Protein AF-A0A382UHW8-F1 (afdb_monomer_lite)

Foldseek 3Di:
DDPPPPPDDPPPDDDCCVVVVCVNPPDPPDDDDDDDDDDDDDDDDDDDDCPDVRVVVRVD

Radius of gyration: 20.32 Å; chains: 1; bounding box: 32×60×29 Å

Structure (mmCIF, N/CA/C/O backbone):
data_AF-A0A382UHW8-F1
#
_entry.id   AF-A0A382UHW8-F1
#
loop_
_atom_site.group_PDB
_atom_site.id
_atom_site.type_symbol
_atom_site.label_atom_id
_atom_site.label_alt_id
_atom_site.label_comp_id
_atom_site.label_asym_id
_atom_site.label_entity_id
_atom_site.label_seq_id
_atom_site.pdbx_PDB_ins_code
_atom_site.Cartn_x
_atom_site.Cartn_y
_atom_site.Cartn_z
_atom_site.occupancy
_atom_site.B_iso_or_equiv
_atom_site.auth_seq_id
_atom_site.auth_comp_id
_atom_site.auth_asym_id
_atom_site.auth_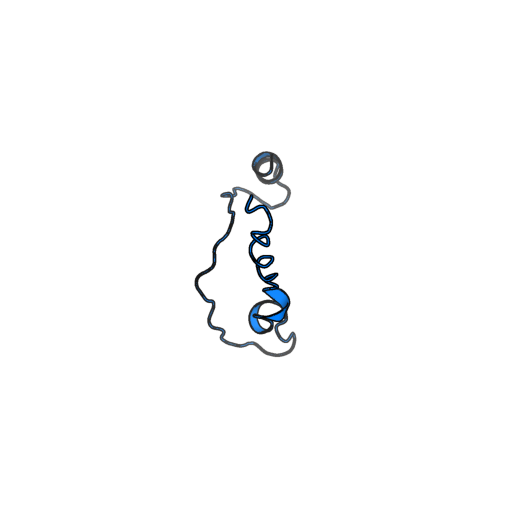atom_id
_atom_site.pdbx_PDB_model_num
ATOM 1 N N . MET A 1 1 ? 12.951 48.953 1.826 1.00 39.38 1 MET A N 1
ATOM 2 C CA . MET A 1 1 ? 13.708 47.719 1.515 1.00 39.38 1 MET A CA 1
ATOM 3 C C . MET A 1 1 ? 12.972 46.538 2.153 1.00 39.38 1 MET A C 1
ATOM 5 O O . MET A 1 1 ? 13.264 46.167 3.281 1.00 39.38 1 MET A O 1
ATOM 9 N N . ASN A 1 2 ? 11.930 46.027 1.489 1.00 54.16 2 ASN A N 1
ATOM 10 C CA . ASN A 1 2 ? 11.077 44.949 2.006 1.00 54.16 2 ASN A CA 1
ATOM 11 C C . ASN A 1 2 ? 11.743 43.587 1.770 1.00 54.16 2 ASN A C 1
ATOM 13 O O . ASN A 1 2 ? 11.632 43.048 0.673 1.00 54.16 2 ASN A O 1
ATOM 17 N N . TRP A 1 3 ? 12.393 43.018 2.786 1.00 53.84 3 TRP A N 1
ATOM 18 C CA . TRP A 1 3 ? 12.927 41.646 2.735 1.00 53.84 3 TRP A CA 1
ATOM 19 C C . TRP A 1 3 ? 12.328 40.707 3.799 1.00 53.84 3 TRP A C 1
ATOM 21 O O . TRP A 1 3 ? 12.794 39.592 3.983 1.00 53.84 3 TRP A O 1
ATOM 31 N N . LEU A 1 4 ? 11.222 41.102 4.439 1.00 61.12 4 LEU A N 1
ATOM 32 C CA . LEU A 1 4 ? 10.468 40.270 5.391 1.00 61.12 4 LEU A CA 1
ATO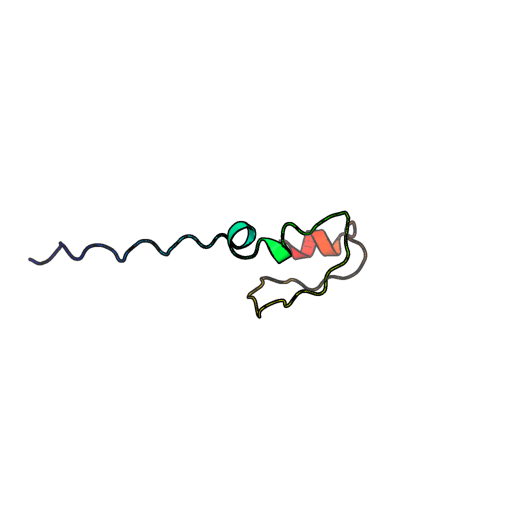M 33 C C . LEU A 1 4 ? 9.168 39.702 4.791 1.00 61.12 4 LEU A C 1
ATOM 35 O O . LEU A 1 4 ? 8.133 39.653 5.457 1.00 61.12 4 LEU A O 1
ATOM 39 N N . LYS A 1 5 ? 9.190 39.237 3.535 1.00 61.78 5 LYS A N 1
ATOM 40 C CA . LYS A 1 5 ? 8.151 38.293 3.093 1.00 61.78 5 LYS A CA 1
ATOM 41 C C . LYS A 1 5 ? 8.485 36.939 3.718 1.00 61.78 5 LYS A C 1
ATOM 43 O O . LYS A 1 5 ? 9.389 36.255 3.250 1.00 61.78 5 LYS A O 1
ATOM 48 N N . LYS A 1 6 ? 7.791 36.594 4.808 1.00 62.25 6 LYS A N 1
ATOM 49 C CA . LYS A 1 6 ? 7.834 35.255 5.416 1.00 62.25 6 LYS A CA 1
ATOM 50 C C . LYS A 1 6 ? 7.673 34.199 4.308 1.00 62.25 6 LYS A C 1
ATOM 52 O O . LYS A 1 6 ? 6.787 34.386 3.467 1.00 62.25 6 LYS A O 1
ATOM 57 N N . PRO A 1 7 ? 8.489 33.128 4.273 1.00 64.44 7 PRO A N 1
ATOM 58 C CA . PRO A 1 7 ? 8.242 32.033 3.345 1.00 64.44 7 PRO A CA 1
ATOM 59 C C . PRO A 1 7 ? 6.835 31.485 3.596 1.00 64.44 7 PRO A C 1
ATOM 61 O O . PRO A 1 7 ? 6.358 31.496 4.735 1.00 64.44 7 PRO A O 1
ATOM 64 N N . ALA A 1 8 ? 6.162 31.066 2.522 1.00 62.62 8 ALA A N 1
ATOM 65 C CA . ALA A 1 8 ? 4.875 30.390 2.607 1.00 62.62 8 ALA A CA 1
ATOM 66 C C . ALA A 1 8 ? 4.946 29.294 3.682 1.00 62.62 8 ALA A C 1
ATOM 68 O O . ALA A 1 8 ? 5.972 28.623 3.813 1.00 62.62 8 ALA A O 1
ATOM 69 N N . SER A 1 9 ? 3.882 29.163 4.479 1.00 65.75 9 SER A N 1
ATOM 70 C CA . SER A 1 9 ? 3.740 28.098 5.475 1.00 65.75 9 SER A CA 1
ATOM 71 C C . SER A 1 9 ? 4.198 26.763 4.877 1.00 65.75 9 SER A C 1
ATOM 73 O O . SER A 1 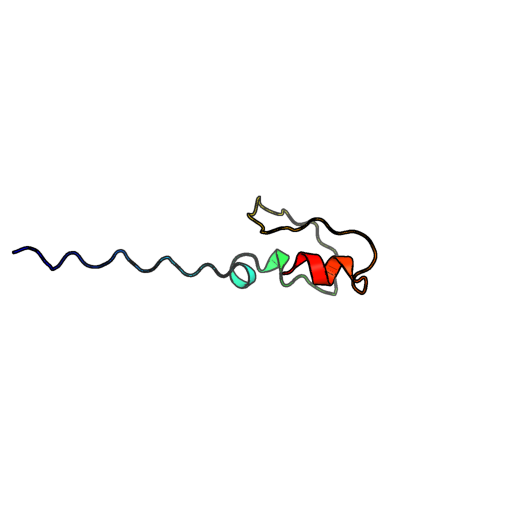9 ? 3.833 26.490 3.728 1.00 65.75 9 SER A O 1
ATOM 75 N N . PRO A 1 10 ? 4.991 25.945 5.598 1.00 71.69 10 PRO A N 1
ATOM 76 C CA . PRO A 1 10 ? 5.404 24.648 5.077 1.00 71.69 10 PRO A CA 1
ATOM 77 C C . PRO A 1 10 ? 4.148 23.884 4.662 1.00 71.69 10 PRO A C 1
ATOM 79 O O . PRO A 1 10 ? 3.167 23.899 5.407 1.00 71.69 10 PRO A O 1
ATOM 82 N N . MET A 1 11 ? 4.153 23.280 3.466 1.00 78.38 11 MET A N 1
ATOM 83 C CA . MET A 1 11 ? 3.060 22.396 3.054 1.00 78.38 11 MET A CA 1
ATOM 84 C C . MET A 1 11 ? 2.760 21.448 4.207 1.00 78.38 11 MET A C 1
ATOM 86 O O . MET A 1 11 ? 3.683 20.837 4.758 1.00 78.38 11 MET A O 1
ATOM 90 N N . GLU A 1 12 ? 1.487 21.351 4.580 1.00 84.00 12 GLU A N 1
ATOM 91 C CA . GLU A 1 12 ? 1.082 20.384 5.583 1.00 84.00 12 GLU A CA 1
ATOM 92 C C . GLU A 1 12 ? 1.547 18.999 5.141 1.00 84.00 12 GLU A C 1
ATOM 94 O O . GLU A 1 12 ? 1.379 18.583 3.992 1.00 84.00 12 GLU A O 1
ATOM 99 N N . LYS A 1 13 ? 2.212 18.300 6.059 1.00 88.81 13 LYS A N 1
ATOM 100 C CA . LYS A 1 13 ? 2.666 16.944 5.803 1.00 88.81 13 LYS A CA 1
ATOM 101 C C . LYS A 1 13 ? 1.441 16.043 5.733 1.00 88.81 13 LYS A C 1
ATOM 103 O O . LYS A 1 13 ? 0.796 15.821 6.752 1.00 88.81 13 LYS A O 1
ATOM 108 N N . ILE A 1 14 ? 1.207 15.470 4.562 1.00 91.88 14 ILE A N 1
ATOM 109 C CA . ILE A 1 14 ? 0.149 14.485 4.350 1.00 91.88 14 ILE A CA 1
ATOM 110 C C . ILE A 1 14 ? 0.661 13.103 4.782 1.00 91.88 14 ILE A C 1
ATOM 112 O O . ILE A 1 14 ? 1.733 12.663 4.352 1.00 91.88 14 ILE A O 1
ATOM 116 N N . ASP A 1 15 ? -0.089 12.414 5.643 1.00 94.94 15 ASP A N 1
ATOM 117 C CA . ASP A 1 15 ? 0.207 11.052 6.111 1.00 94.94 15 ASP A CA 1
ATOM 118 C C . ASP A 1 15 ? -1.019 10.157 5.887 1.00 94.94 15 ASP A 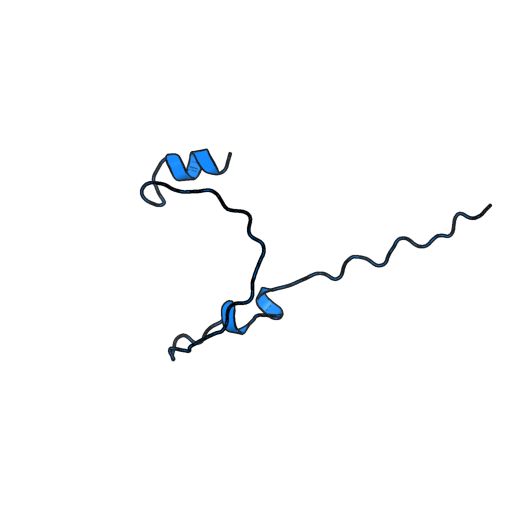C 1
ATOM 120 O O . ASP A 1 15 ? -1.803 9.876 6.798 1.00 94.94 15 ASP A O 1
ATOM 124 N N . TYR A 1 16 ? -1.166 9.661 4.654 1.00 95.94 16 TYR A N 1
ATOM 125 C CA . TYR A 1 16 ? -2.308 8.834 4.253 1.00 95.94 16 TYR A CA 1
ATOM 126 C C . TYR A 1 16 ? -2.500 7.584 5.122 1.00 95.94 16 TYR A C 1
ATOM 128 O O . TYR A 1 16 ? -3.629 7.139 5.305 1.00 95.94 16 TYR A O 1
ATOM 136 N N . LYS A 1 17 ? -1.438 7.026 5.723 1.00 96.19 17 LYS A N 1
ATOM 137 C CA . LYS A 1 17 ? -1.567 5.855 6.612 1.00 96.19 17 LYS A CA 1
ATOM 138 C C . LYS A 1 17 ? -2.302 6.194 7.908 1.00 96.19 17 LYS A C 1
ATOM 140 O O . LYS A 1 17 ? -2.927 5.310 8.503 1.00 96.19 17 LYS A O 1
ATOM 145 N N . LYS A 1 18 ? -2.205 7.446 8.366 1.00 95.44 18 LYS A N 1
ATOM 146 C CA . LYS A 1 18 ? -2.945 7.955 9.526 1.00 95.44 18 LYS A CA 1
ATOM 147 C C . LYS A 1 18 ? -4.325 8.455 9.128 1.00 95.44 18 LYS A C 1
ATOM 149 O O . LYS A 1 18 ? -5.299 8.069 9.767 1.00 95.44 18 LYS A O 1
ATOM 154 N N . GLU A 1 19 ? -4.395 9.271 8.081 1.00 95.12 19 GLU A N 1
ATOM 155 C CA . GLU A 1 19 ? -5.632 9.920 7.633 1.00 95.12 19 GLU A CA 1
ATOM 156 C C . GLU A 1 19 ? -6.636 8.911 7.050 1.00 95.12 19 GLU A C 1
ATOM 158 O O . GLU A 1 19 ? -7.821 8.958 7.366 1.00 95.12 19 GLU A O 1
ATOM 163 N N . LEU A 1 20 ? -6.163 7.919 6.286 1.00 96.38 20 LEU A N 1
ATOM 164 C CA . LEU A 1 20 ? -6.975 6.870 5.654 1.00 96.38 20 LEU A CA 1
ATOM 165 C C . LEU A 1 20 ? -6.761 5.504 6.325 1.00 96.38 20 LEU A C 1
ATOM 167 O O . LEU A 1 20 ? -6.608 4.473 5.669 1.00 96.38 20 LEU A O 1
ATOM 171 N N . LYS A 1 21 ? -6.740 5.474 7.664 1.00 96.19 21 LYS A N 1
ATOM 172 C CA . LYS A 1 21 ? -6.427 4.273 8.464 1.00 96.19 21 LYS A CA 1
ATOM 173 C C . LYS A 1 21 ? -7.221 3.022 8.062 1.00 96.19 21 LYS A C 1
ATOM 175 O O . LYS A 1 21 ? -6.684 1.922 8.134 1.00 96.19 21 LYS A O 1
ATOM 180 N N . HIS A 1 22 ? -8.472 3.183 7.642 1.00 94.44 22 HIS A N 1
ATOM 181 C CA . HIS A 1 22 ? -9.343 2.085 7.218 1.00 94.44 22 HIS A CA 1
ATOM 182 C C . HIS A 1 22 ? -8.853 1.374 5.940 1.00 94.44 22 HIS A C 1
ATOM 184 O O . HIS A 1 22 ? -9.111 0.185 5.792 1.00 94.44 22 HIS A O 1
ATOM 190 N N . LEU A 1 23 ? -8.085 2.0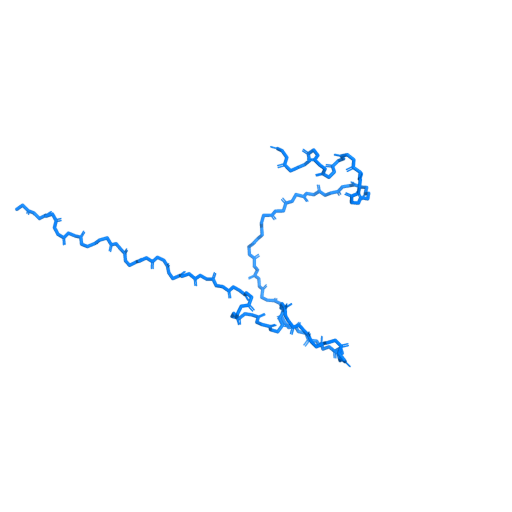49 5.073 1.00 96.19 23 LEU A N 1
ATOM 191 C CA . LEU A 1 23 ? -7.468 1.446 3.882 1.00 96.19 23 LEU A CA 1
ATOM 192 C C . LEU A 1 23 ? -6.107 0.796 4.182 1.00 96.19 23 LEU A C 1
ATOM 194 O O . LEU A 1 23 ? -5.745 -0.196 3.560 1.00 96.19 23 LEU A O 1
ATOM 198 N N . TYR A 1 24 ? -5.351 1.330 5.148 1.00 96.50 24 TYR A N 1
ATOM 199 C CA . TYR A 1 24 ? -3.970 0.894 5.427 1.00 96.50 24 TYR A CA 1
ATOM 200 C C . TYR A 1 24 ? -3.807 0.016 6.675 1.00 96.50 24 TYR A C 1
ATOM 202 O O . TYR A 1 24 ? -2.732 -0.542 6.902 1.00 96.50 24 TYR A O 1
ATOM 210 N N . ARG A 1 25 ? -4.830 -0.077 7.529 1.00 95.31 25 ARG A N 1
ATOM 211 C CA . ARG A 1 25 ? -4.830 -0.889 8.758 1.00 95.31 25 ARG A CA 1
ATOM 212 C C . ARG A 1 25 ? -6.172 -1.618 8.934 1.00 95.31 25 ARG A C 1
ATOM 214 O O . ARG A 1 25 ? -6.833 -1.400 9.954 1.00 95.31 25 ARG A O 1
ATOM 221 N N . PRO A 1 26 ? -6.586 -2.456 7.965 1.00 94.88 26 PRO A N 1
ATOM 222 C CA . PRO A 1 26 ? -7.830 -3.212 8.065 1.00 94.88 26 PRO A CA 1
ATOM 223 C C . PRO A 1 26 ? -7.772 -4.264 9.186 1.00 94.88 26 PRO A C 1
ATOM 225 O O . PRO A 1 26 ? -6.698 -4.671 9.641 1.00 94.88 26 PRO A O 1
ATOM 228 N N . SER A 1 27 ? -8.943 -4.720 9.637 1.00 94.31 27 SER A N 1
ATOM 229 C CA . SER A 1 27 ? -9.050 -5.810 10.611 1.00 94.31 27 SER A CA 1
ATOM 230 C C . SER A 1 27 ? -8.703 -7.153 9.971 1.00 94.31 27 SER A C 1
ATOM 232 O O . SER A 1 27 ? -9.266 -7.521 8.949 1.00 94.31 27 SER A O 1
ATOM 234 N N . ALA A 1 28 ? -7.857 -7.950 10.626 1.00 95.88 28 ALA A N 1
ATOM 235 C CA . ALA A 1 28 ? -7.568 -9.320 10.190 1.00 95.88 28 ALA A CA 1
ATOM 236 C C . ALA A 1 28 ? -8.725 -10.309 10.443 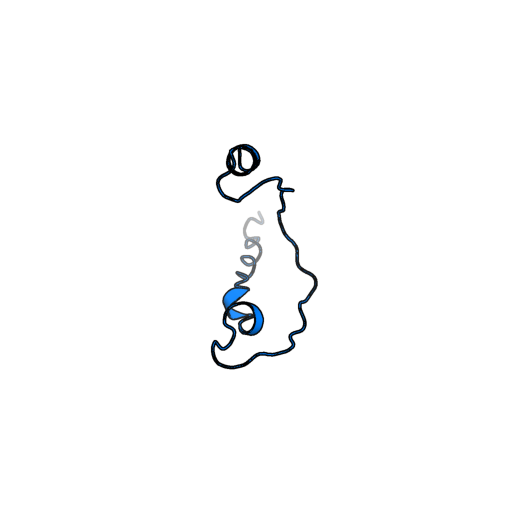1.00 95.88 28 ALA A C 1
ATOM 238 O O . ALA A 1 28 ? -8.661 -11.459 10.023 1.00 95.88 28 ALA A O 1
ATOM 239 N N . LYS A 1 29 ? -9.762 -9.896 11.182 1.00 97.38 29 LYS A N 1
ATOM 240 C CA . LYS A 1 29 ? -10.827 -10.792 11.666 1.00 97.38 29 LYS A CA 1
ATOM 241 C C . LYS A 1 29 ? -12.127 -10.686 10.876 1.00 97.38 29 LYS A C 1
ATOM 243 O O . LYS A 1 29 ? -13.033 -11.481 11.104 1.00 97.38 29 LYS A O 1
ATOM 248 N N . LYS A 1 30 ? -12.265 -9.668 10.028 1.00 95.88 30 LYS A N 1
ATOM 249 C CA . LYS A 1 30 ? -13.536 -9.328 9.392 1.00 95.88 30 LYS A CA 1
ATOM 250 C C . LYS A 1 30 ? -13.294 -8.746 8.008 1.00 95.88 30 LYS A C 1
ATOM 252 O O . LYS A 1 30 ? -12.444 -7.880 7.844 1.00 95.88 30 LYS A O 1
ATOM 257 N N . VAL A 1 31 ? -14.085 -9.214 7.047 1.00 96.62 31 VAL A N 1
ATOM 258 C CA . VAL A 1 31 ? -14.160 -8.644 5.700 1.00 96.62 31 VAL A CA 1
ATOM 259 C C . VAL A 1 31 ? -15.088 -7.433 5.727 1.00 96.62 31 VAL A C 1
ATOM 261 O O . VAL A 1 31 ? -16.171 -7.489 6.315 1.00 96.62 31 VAL A O 1
ATOM 264 N N . GLU A 1 32 ? -14.664 -6.338 5.102 1.00 95.19 32 GLU A N 1
ATOM 265 C CA . GLU A 1 32 ? -15.401 -5.076 5.067 1.00 95.19 32 GLU A CA 1
ATOM 266 C C . GLU A 1 32 ? -15.390 -4.503 3.649 1.00 95.19 32 GLU A C 1
ATOM 268 O O . GLU A 1 32 ? -14.386 -4.590 2.943 1.00 95.19 32 GLU A O 1
ATOM 273 N N . VAL A 1 33 ? -16.516 -3.924 3.233 1.00 96.75 33 VAL A N 1
ATOM 274 C CA . VAL A 1 33 ? -16.592 -3.123 2.008 1.00 96.75 33 VAL A CA 1
ATOM 275 C C . VAL A 1 33 ? -16.102 -1.722 2.352 1.00 96.75 33 VAL A C 1
ATOM 277 O O . VAL A 1 33 ? -16.563 -1.136 3.331 1.00 96.75 33 VAL A O 1
ATOM 280 N N . VAL A 1 34 ? -15.174 -1.192 1.560 1.00 96.25 34 VAL A N 1
ATOM 281 C CA . VAL A 1 34 ? -14.593 0.140 1.758 1.00 96.25 34 VAL A CA 1
ATOM 282 C C . VAL A 1 34 ? -14.714 0.962 0.484 1.00 96.25 34 VAL A C 1
ATOM 284 O O . VAL A 1 34 ? -14.675 0.422 -0.621 1.00 96.25 34 VAL A O 1
ATOM 287 N N . GLU A 1 35 ? -14.839 2.273 0.644 1.00 96.69 35 GLU A N 1
ATOM 288 C CA . GLU A 1 35 ? -14.763 3.218 -0.463 1.00 96.69 35 GLU A CA 1
ATOM 289 C C . GLU A 1 35 ? -13.319 3.702 -0.608 1.00 96.69 35 GLU A C 1
ATOM 291 O O . GLU A 1 35 ? -12.699 4.146 0.359 1.00 96.69 35 GLU A O 1
ATOM 296 N N . VAL A 1 36 ? -12.773 3.599 -1.819 1.00 96.81 36 VAL A N 1
ATOM 297 C CA . VAL A 1 36 ? -11.417 4.058 -2.124 1.00 96.81 36 VAL A CA 1
ATOM 298 C C . VAL A 1 36 ? -11.526 5.366 -2.907 1.00 96.81 36 VAL A C 1
ATOM 300 O O . VAL A 1 36 ? -12.083 5.358 -4.008 1.00 96.81 36 VAL A O 1
ATOM 303 N N . PRO A 1 37 ? -11.015 6.496 -2.381 1.00 96.00 37 PRO A N 1
ATOM 304 C CA . PRO A 1 37 ? -11.058 7.756 -3.106 1.00 96.00 37 PRO A CA 1
ATOM 305 C C . PRO A 1 37 ? -10.139 7.701 -4.331 1.00 96.00 37 PRO A C 1
ATOM 307 O O . PRO A 1 37 ? -9.215 6.891 -4.411 1.00 96.00 37 PRO A O 1
ATOM 310 N N . LYS A 1 38 ? -10.345 8.614 -5.284 1.00 97.50 38 LYS A N 1
ATOM 311 C CA . LYS A 1 38 ? -9.364 8.823 -6.357 1.00 97.50 38 LYS A CA 1
ATOM 312 C C . LYS A 1 38 ? -8.038 9.272 -5.744 1.00 97.50 38 LYS A C 1
ATOM 314 O O . LYS A 1 38 ? -8.014 10.186 -4.923 1.00 97.50 38 LYS A O 1
ATOM 319 N N . MET A 1 39 ? -6.944 8.646 -6.163 1.00 96.12 39 MET A N 1
ATOM 320 C CA . MET A 1 39 ? -5.602 8.929 -5.662 1.00 96.12 39 MET A CA 1
ATOM 321 C C . MET A 1 39 ? -4.609 9.034 -6.815 1.00 96.12 39 MET A C 1
ATOM 323 O O . MET A 1 39 ? -4.822 8.476 -7.891 1.00 96.12 39 MET A O 1
ATOM 327 N N . ASN A 1 40 ? -3.515 9.746 -6.562 1.00 95.81 40 ASN A N 1
ATOM 328 C CA . ASN A 1 40 ? -2.422 9.898 -7.510 1.00 95.81 40 ASN A CA 1
ATOM 329 C C . ASN A 1 40 ? -1.340 8.864 -7.201 1.00 95.81 40 ASN A C 1
ATOM 331 O O . ASN A 1 40 ? -0.869 8.785 -6.064 1.00 95.81 40 ASN A O 1
ATOM 335 N N . PHE A 1 41 ? -0.928 8.112 -8.217 1.00 94.75 41 PHE A N 1
ATOM 336 C CA . PHE A 1 41 ? 0.116 7.101 -8.103 1.00 94.75 41 PHE A CA 1
ATOM 337 C C . PHE A 1 41 ? 1.168 7.303 -9.183 1.00 94.75 41 PHE A C 1
ATOM 339 O O . PHE A 1 41 ? 0.850 7.641 -10.321 1.00 94.75 41 PHE A O 1
ATOM 346 N N . LEU A 1 42 ? 2.417 7.046 -8.812 1.00 93.75 42 LEU A N 1
ATOM 347 C CA . LEU A 1 42 ? 3.454 6.704 -9.771 1.00 93.75 42 LEU A CA 1
ATOM 348 C C . LEU A 1 42 ? 3.331 5.205 -10.030 1.00 93.75 42 LEU A C 1
ATOM 350 O O . LEU A 1 42 ? 3.244 4.425 -9.080 1.00 93.75 42 LEU A O 1
ATOM 354 N N . MET A 1 43 ? 3.263 4.818 -11.297 1.00 90.50 43 MET A N 1
ATOM 355 C CA . MET A 1 43 ? 3.021 3.440 -11.706 1.00 90.50 43 MET A CA 1
ATOM 356 C C . MET A 1 43 ? 3.908 3.100 -12.892 1.00 90.50 43 MET A C 1
ATOM 358 O O . MET A 1 43 ? 4.151 3.948 -13.748 1.00 90.50 43 MET A O 1
ATOM 362 N N . ILE A 1 44 ? 4.368 1.856 -12.917 1.00 87.25 44 ILE A N 1
ATOM 363 C CA . ILE A 1 44 ? 5.088 1.258 -14.030 1.00 87.25 44 ILE A CA 1
ATOM 364 C C . ILE A 1 44 ? 4.359 -0.039 -14.367 1.00 87.25 44 ILE A C 1
ATOM 366 O O . ILE A 1 44 ? 4.050 -0.819 -13.461 1.00 87.25 44 ILE A O 1
ATOM 370 N N . ASP A 1 45 ? 4.059 -0.246 -15.645 1.00 87.31 45 ASP A N 1
ATOM 371 C CA . ASP A 1 45 ? 3.423 -1.477 -16.103 1.00 87.31 45 ASP A CA 1
ATOM 372 C C . ASP A 1 45 ? 4.398 -2.653 -15.980 1.00 87.31 45 ASP A C 1
ATOM 374 O O . ASP A 1 45 ? 5.584 -2.543 -16.297 1.00 87.31 45 ASP A O 1
ATOM 378 N N . GLY A 1 46 ? 3.893 -3.782 -15.486 1.00 84.31 46 GLY A N 1
ATOM 379 C CA . GLY A 1 46 ? 4.682 -4.984 -15.239 1.00 84.31 46 GLY A CA 1
ATOM 380 C C . GLY A 1 46 ? 4.315 -6.129 -16.174 1.00 84.31 46 GLY A C 1
ATOM 381 O O . GLY A 1 46 ? 3.179 -6.240 -16.629 1.00 84.31 46 GLY A O 1
ATOM 382 N N . ASP A 1 47 ? 5.280 -7.018 -16.392 1.00 85.06 47 ASP A N 1
ATOM 383 C CA . ASP A 1 47 ? 5.084 -8.314 -17.038 1.00 85.06 47 ASP A CA 1
ATOM 384 C C . ASP A 1 47 ? 5.905 -9.393 -16.314 1.00 85.06 47 ASP A C 1
ATOM 386 O O . ASP A 1 47 ? 6.982 -9.113 -15.771 1.00 85.06 47 ASP A O 1
ATOM 390 N N . GLY A 1 48 ? 5.401 -10.628 -16.312 1.00 84.94 48 GLY A N 1
ATOM 391 C CA . GLY A 1 48 ? 5.981 -11.759 -15.589 1.00 84.94 48 GLY A CA 1
ATOM 392 C C . GLY A 1 48 ? 5.746 -11.734 -14.069 1.00 84.94 48 GLY A C 1
ATOM 393 O O . GLY A 1 48 ? 4.878 -11.041 -13.544 1.00 84.94 48 GLY A O 1
ATOM 394 N N . GLY A 1 49 ? 6.499 -12.568 -13.344 1.00 86.62 49 GLY A N 1
ATOM 395 C CA . GLY A 1 49 ? 6.430 -12.657 -11.881 1.00 86.62 49 GLY A CA 1
ATOM 396 C C . GLY A 1 49 ? 7.284 -11.597 -11.165 1.00 86.62 49 GLY A C 1
ATOM 397 O O . GLY A 1 49 ? 8.171 -11.007 -11.775 1.00 86.62 49 GLY A O 1
ATOM 398 N N . PRO A 1 50 ? 7.114 -11.411 -9.843 1.00 86.00 50 PRO A N 1
ATOM 399 C CA . PRO A 1 50 ? 7.830 -10.379 -9.077 1.00 86.00 50 PRO A CA 1
ATOM 400 C C . PRO A 1 50 ? 9.357 -10.567 -9.045 1.00 86.00 50 PRO A C 1
ATOM 402 O O . PRO A 1 50 ? 10.092 -9.618 -8.801 1.00 86.00 50 PRO A O 1
ATOM 405 N N . ASN A 1 51 ? 9.836 -11.788 -9.300 1.00 88.06 51 ASN A N 1
ATOM 406 C CA . ASN A 1 51 ? 11.262 -12.116 -9.354 1.00 88.06 51 ASN A CA 1
ATOM 407 C C . ASN A 1 51 ? 11.826 -12.088 -10.786 1.00 88.06 51 ASN A C 1
ATOM 409 O O . ASN A 1 51 ? 12.954 -12.526 -11.006 1.00 88.06 51 ASN A O 1
ATOM 413 N N . HIS A 1 52 ? 11.039 -11.657 -11.774 1.00 86.69 52 HIS A N 1
ATOM 414 C CA . HIS A 1 52 ? 11.472 -11.610 -13.164 1.00 86.69 52 HIS A CA 1
ATOM 415 C C . HIS A 1 52 ? 12.357 -10.371 -13.415 1.00 86.69 52 HIS A C 1
ATOM 417 O O . HIS A 1 52 ? 12.084 -9.312 -12.843 1.00 86.69 52 HIS A O 1
ATOM 423 N N . PRO A 1 53 ? 13.387 -10.446 -14.283 1.00 83.12 53 PRO A N 1
ATOM 424 C CA . PRO A 1 53 ? 14.284 -9.314 -14.548 1.00 83.12 53 PRO A CA 1
ATOM 425 C C . PRO A 1 53 ? 13.577 -8.045 -15.040 1.00 83.12 53 PRO A C 1
ATOM 427 O O . PRO A 1 53 ? 14.042 -6.939 -14.787 1.00 83.12 53 PRO A O 1
ATOM 430 N N . THR A 1 54 ? 12.425 -8.192 -15.699 1.00 84.50 54 THR A N 1
ATOM 431 C CA . THR A 1 54 ? 11.584 -7.068 -16.147 1.00 84.50 54 THR A CA 1
ATOM 432 C C . THR A 1 54 ? 11.187 -6.148 -14.999 1.00 84.50 54 THR A C 1
ATOM 434 O O . THR A 1 54 ? 11.199 -4.940 -15.187 1.00 84.50 54 THR A O 1
ATOM 437 N N . PHE A 1 55 ? 10.897 -6.683 -13.807 1.00 83.06 55 PHE A N 1
ATOM 438 C CA . PHE A 1 55 ? 10.548 -5.870 -12.642 1.00 83.06 55 PHE A CA 1
ATOM 439 C C . PHE A 1 55 ? 11.723 -5.003 -12.173 1.00 83.06 55 PHE A C 1
ATOM 441 O O . PHE A 1 55 ? 11.541 -3.819 -11.914 1.00 83.06 55 PHE A O 1
ATOM 448 N N . GLN A 1 56 ? 12.928 -5.577 -12.090 1.00 80.94 56 GLN A N 1
ATOM 449 C CA . GLN A 1 56 ? 14.127 -4.844 -11.664 1.00 80.94 56 GLN A CA 1
ATOM 450 C C . GLN A 1 56 ? 14.488 -3.745 -12.665 1.00 80.94 56 GLN A C 1
ATOM 452 O O . GLN A 1 56 ? 14.715 -2.608 -12.265 1.00 80.94 56 GLN A O 1
ATOM 457 N N . ASN A 1 57 ? 14.458 -4.073 -13.958 1.00 82.62 57 ASN A N 1
ATOM 458 C CA . ASN A 1 57 ? 14.806 -3.140 -15.028 1.00 82.62 57 ASN A CA 1
ATOM 459 C C . ASN A 1 57 ? 13.822 -1.972 -15.152 1.00 82.62 57 ASN A C 1
ATOM 461 O O . ASN A 1 57 ? 14.180 -0.936 -15.691 1.00 82.62 57 ASN A O 1
ATOM 465 N N . ALA A 1 58 ? 12.577 -2.133 -14.699 1.00 82.44 58 ALA A N 1
ATOM 466 C CA . ALA A 1 58 ? 11.568 -1.086 -14.813 1.00 82.44 58 ALA A CA 1
ATOM 467 C C . ALA A 1 58 ? 11.699 0.004 -13.729 1.00 82.44 58 ALA A C 1
ATOM 469 O O . ALA A 1 58 ? 11.068 1.050 -13.842 1.00 82.44 58 ALA A O 1
ATOM 470 N N . ILE A 1 59 ? 12.486 -0.247 -12.673 1.00 80.06 59 ILE A N 1
ATOM 471 C CA . ILE A 1 59 ? 12.711 0.680 -11.548 1.00 80.06 59 ILE A CA 1
ATOM 472 C C . ILE A 1 59 ? 13.851 1.676 -11.840 1.00 80.06 59 ILE A C 1
ATOM 474 O O . ILE A 1 59 ? 13.916 2.721 -11.188 1.00 80.06 59 ILE A O 1
ATOM 478 N N . GLU A 1 60 ? 14.738 1.345 -12.782 1.00 68.19 60 GLU A N 1
ATOM 479 C CA . GLU A 1 60 ? 15.938 2.113 -13.155 1.00 68.19 60 GLU A CA 1
ATOM 480 C C . GLU A 1 60 ? 15.629 3.238 -14.158 1.00 68.19 60 GLU A C 1
ATOM 482 O O . GLU A 1 60 ? 16.153 4.358 -13.951 1.00 68.19 60 GLU A O 1
#

Secondary structure (DSSP, 8-state):
-----PPP-PPP---HHHHTHHHHS--TT------------------S-TTSHHHHHT--

Organism: NCBI:txid408172

Sequence (60 aa):
MNWLKKPASPMEKIDYKKELKHLYRPSAKKVEVVEVPKMNFLMIDGDGGPNHPTFQNAIE

pLDDT: mean 85.58, std 13.47, range [39.38, 97.5]

InterPro domains:
  IPR011256 Regulatory factor, effector binding domain superfamily [G3DSA:3.20.80.10] (4-60)